Protein AF-A0A5C8AZF9-F1 (afdb_monomer)

Solvent-accessible surface area (backbone atoms only — not comparable to full-atom values): 5400 Å² total; per-residue (Å²): 137,87,86,82,79,86,84,85,82,82,84,84,80,83,83,78,76,76,81,72,80,74,76,78,80,89,74,68,83,45,78,60,70,45,58,22,80,73,44,76,45,80,46,98,83,54,24,35,42,39,33,30,29,38,93,54,24,42,37,39,36,34,24,42,65,87,68,46,78,78,42,77,52,76,48,55,63,76,70,76,80,118

Nearest PDB structures (foldseek):
  5n4e-assembly2_B  TM=7.505E-01  e=9.596E-01  Galerina marginata
  5n4c-assembly1_A  TM=7.464E-01  e=1.142E+00  Galerina marginata
  5n4e-assembly1_A  TM=7.526E-01  e=1.360E+00  Galerina marginata
  5n4d-assembly1_A  TM=7.623E-01  e=1.528E+00  Galerina marginata
  2f0c-assembly1_C  TM=3.574E-01  e=3.449E+00  Lactococcus phage TP901-1

Foldseek 3Di:
DDDDDDDDDDDDDDPPPPPDPDPDPPPDADDDQFAGFPDWDADPQQKIWTWGGHDFKTKTFIAHNVRHTPDIDIGGNVVVPD

Secondary structure (DSSP, 8-state):
-PPPPPPP----------------STT---SSGGG-EEEEEE-TTS-EEEEEE-SSEEEEEEE-TTS-EEEEEEEEGGGGG-

pLDDT: mean 76.11, std 15.94, range [43.06, 97.19]

Sequence (82 aa):
MRKILPVVIGLSLANISYGQEMPSVFNKSLAGDDNQLKKIESLANGELIVIGGGASKSYFARLNADGKIIFEKKNDKDAAIS

Structure (mmCIF, N/CA/C/O backbone):
data_AF-A0A5C8AZF9-F1
#
_entry.id   AF-A0A5C8AZF9-F1
#
loop_
_atom_site.group_PDB
_atom_site.id
_atom_site.type_symbol
_atom_site.label_atom_id
_atom_site.label_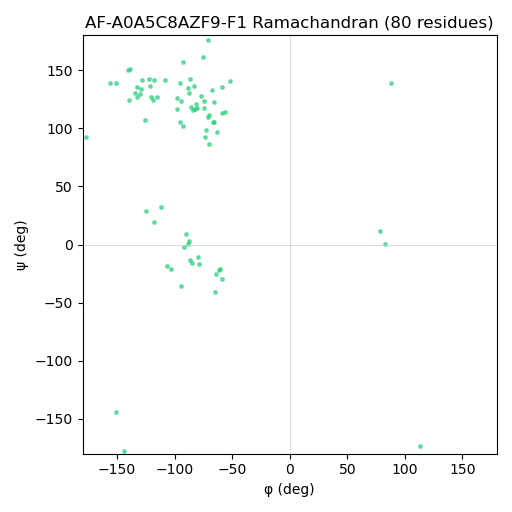alt_id
_atom_site.label_comp_id
_atom_site.label_asym_id
_atom_site.label_entity_id
_atom_site.label_seq_id
_atom_site.pdbx_PDB_ins_code
_atom_si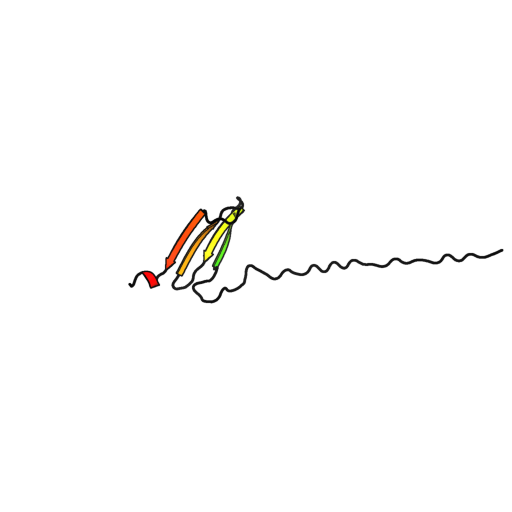te.Cartn_x
_atom_site.Cartn_y
_atom_site.Cartn_z
_atom_site.occupancy
_atom_site.B_iso_or_equiv
_atom_site.auth_seq_id
_atom_site.auth_comp_id
_atom_site.auth_asym_id
_atom_site.auth_atom_id
_atom_site.pdbx_PDB_model_num
ATOM 1 N N . MET A 1 1 ? 6.599 -41.824 69.648 1.00 51.53 1 MET A N 1
ATOM 2 C CA . MET A 1 1 ? 6.386 -40.504 69.011 1.00 51.53 1 MET A CA 1
ATOM 3 C C . MET A 1 1 ? 6.812 -40.610 6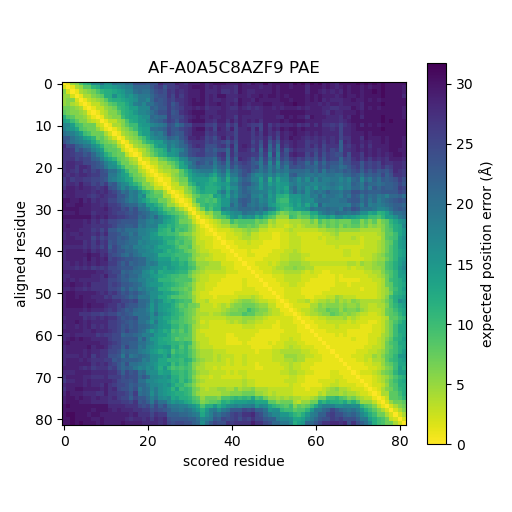7.551 1.00 51.53 1 MET A C 1
ATOM 5 O O . MET A 1 1 ? 7.958 -40.968 67.312 1.00 51.53 1 MET A O 1
ATOM 9 N N . ARG A 1 2 ? 5.910 -40.408 66.581 1.00 47.97 2 ARG A N 1
ATOM 10 C CA . ARG A 1 2 ? 6.243 -40.456 65.142 1.00 47.97 2 ARG A CA 1
ATOM 11 C C . ARG A 1 2 ? 6.549 -39.035 64.660 1.00 47.97 2 ARG A C 1
ATOM 13 O O . ARG A 1 2 ? 5.724 -38.151 64.855 1.00 47.97 2 ARG A O 1
ATOM 20 N N . LYS A 1 3 ? 7.735 -38.812 64.086 1.00 56.62 3 LYS A N 1
ATOM 21 C CA . LYS A 1 3 ? 8.136 -37.522 63.501 1.00 56.62 3 LYS A CA 1
ATOM 22 C C . LYS A 1 3 ? 7.631 -37.476 62.060 1.00 56.62 3 LYS A C 1
ATOM 24 O O . LYS A 1 3 ? 8.009 -38.330 61.264 1.00 56.62 3 LYS A O 1
ATOM 29 N N . ILE A 1 4 ? 6.758 -36.524 61.751 1.00 67.12 4 ILE A N 1
ATOM 30 C CA . ILE A 1 4 ? 6.220 -36.313 60.404 1.00 67.12 4 ILE A CA 1
ATOM 31 C C . ILE A 1 4 ? 7.047 -35.190 59.776 1.00 67.12 4 ILE A C 1
ATOM 33 O O . ILE A 1 4 ? 7.080 -34.084 60.310 1.00 67.12 4 ILE A O 1
ATOM 37 N N . LEU A 1 5 ? 7.763 -35.491 58.692 1.00 62.38 5 LEU A N 1
ATOM 38 C CA . LEU A 1 5 ? 8.508 -34.496 57.919 1.00 62.38 5 LEU A CA 1
ATOM 39 C C . LEU A 1 5 ? 7.574 -33.884 56.861 1.00 62.38 5 LEU A C 1
ATOM 41 O O . LEU A 1 5 ? 6.931 -34.649 56.140 1.00 62.38 5 LEU A O 1
ATOM 45 N N . PRO A 1 6 ? 7.489 -32.550 56.724 1.00 64.19 6 PRO A N 1
ATOM 46 C CA . PRO A 1 6 ? 6.720 -31.947 55.647 1.00 64.19 6 PRO A CA 1
ATOM 47 C C . PRO A 1 6 ? 7.503 -32.030 54.331 1.00 64.19 6 PRO A C 1
ATOM 49 O O . PRO A 1 6 ? 8.660 -31.618 54.247 1.00 64.19 6 PRO A O 1
ATOM 52 N N . VAL A 1 7 ? 6.859 -32.568 53.296 1.00 66.69 7 VAL A N 1
ATOM 53 C CA . VAL A 1 7 ? 7.356 -32.546 51.915 1.00 66.69 7 VAL A CA 1
ATOM 54 C C . VAL A 1 7 ? 7.006 -31.189 51.310 1.00 66.69 7 VAL A C 1
ATOM 56 O O . VAL A 1 7 ? 5.837 -30.811 51.258 1.00 66.69 7 VAL A O 1
ATOM 59 N N . VAL A 1 8 ? 8.020 -30.447 50.865 1.00 62.84 8 VAL A N 1
ATOM 60 C CA . VAL A 1 8 ? 7.846 -29.171 50.161 1.00 62.84 8 VAL A CA 1
ATOM 61 C C . VAL A 1 8 ? 7.552 -29.463 48.692 1.00 62.84 8 VAL A C 1
ATOM 63 O O . VAL A 1 8 ? 8.391 -30.023 47.990 1.00 62.84 8 VAL A O 1
ATOM 66 N N . ILE A 1 9 ? 6.365 -29.077 48.227 1.00 66.12 9 ILE A N 1
ATOM 67 C CA . ILE A 1 9 ? 5.980 -29.153 46.815 1.00 66.12 9 ILE A CA 1
ATOM 68 C C . ILE A 1 9 ? 6.258 -27.783 46.194 1.00 66.12 9 ILE A C 1
ATOM 70 O O . ILE A 1 9 ? 5.544 -26.817 46.455 1.00 66.12 9 ILE A O 1
ATOM 74 N N . GLY A 1 10 ? 7.322 -27.691 45.398 1.00 61.44 10 GLY A N 1
ATOM 75 C CA . GLY A 1 10 ? 7.602 -26.519 44.572 1.00 61.44 10 GLY A CA 1
ATOM 76 C C . GLY A 1 10 ? 6.830 -26.608 43.260 1.00 61.44 10 GLY A C 1
ATOM 77 O O . GLY A 1 10 ? 7.093 -27.502 42.459 1.00 61.44 10 GLY A O 1
ATOM 78 N N . LEU A 1 11 ? 5.892 -25.688 43.033 1.00 57.62 11 LEU A N 1
ATOM 79 C CA . LEU A 1 11 ? 5.216 -25.542 41.747 1.00 57.62 11 LEU A CA 1
ATOM 80 C C . LEU A 1 11 ? 5.985 -24.508 40.912 1.00 57.62 11 LEU A C 1
ATOM 82 O O . LEU A 1 11 ? 5.895 -23.307 41.159 1.00 57.62 11 LEU A O 1
ATOM 86 N N . SER A 1 12 ? 6.789 -24.975 39.957 1.00 65.62 12 SER A N 1
ATOM 87 C CA . SER A 1 12 ? 7.358 -24.128 38.909 1.00 65.62 12 SER A CA 1
ATOM 88 C C . SER A 1 12 ? 6.370 -24.026 37.750 1.00 65.62 12 SER A C 1
ATOM 90 O O . SER A 1 12 ? 5.707 -25.006 37.435 1.00 65.62 12 SER A O 1
ATOM 92 N N . LEU A 1 13 ? 6.282 -22.845 37.132 1.00 58.81 13 LEU A N 1
ATOM 93 C CA . LEU A 1 13 ? 6.011 -22.617 35.705 1.00 58.81 13 LEU A CA 1
ATOM 94 C C . LEU A 1 13 ? 6.078 -21.100 35.477 1.00 58.81 13 LEU A C 1
ATOM 96 O O . LEU A 1 13 ? 5.110 -20.369 35.676 1.00 58.81 13 LEU A O 1
ATOM 100 N N . ALA A 1 14 ? 7.261 -20.610 35.103 1.00 60.28 14 ALA A N 1
ATOM 101 C CA . ALA A 1 14 ? 7.389 -19.269 34.555 1.00 60.28 14 ALA A CA 1
ATOM 102 C C . ALA A 1 14 ? 6.770 -19.292 33.154 1.00 60.28 14 ALA A C 1
ATOM 104 O O . ALA A 1 14 ? 7.321 -19.905 32.240 1.00 60.28 14 ALA A O 1
ATOM 105 N N . ASN A 1 15 ? 5.618 -18.645 32.982 1.00 59.62 15 ASN A N 1
ATOM 106 C CA . ASN A 1 15 ? 5.085 -18.362 31.656 1.00 59.62 15 ASN A CA 1
ATOM 107 C C . ASN A 1 15 ? 5.977 -17.294 31.015 1.00 59.62 15 ASN A C 1
ATOM 109 O O . ASN A 1 15 ? 5.724 -16.097 31.147 1.00 59.62 15 ASN A O 1
ATOM 113 N N . ILE A 1 16 ? 7.060 -17.718 30.363 1.00 60.62 16 ILE A N 1
ATOM 114 C CA . ILE A 1 16 ? 7.838 -16.842 29.490 1.00 60.62 16 ILE A CA 1
ATOM 115 C C . ILE A 1 16 ? 6.990 -16.655 28.236 1.00 60.62 16 ILE A C 1
ATOM 117 O O . ILE A 1 16 ? 6.998 -17.477 27.322 1.00 60.62 16 ILE A O 1
ATOM 121 N N . SER A 1 17 ? 6.183 -15.598 28.233 1.00 57.53 17 SER A N 1
ATOM 122 C CA . SER A 1 17 ? 5.451 -15.184 27.045 1.00 57.53 17 SER A CA 1
ATOM 123 C C . SER A 1 17 ? 6.461 -14.579 26.077 1.00 57.53 17 SER A C 1
ATOM 125 O O . SER A 1 17 ? 6.872 -13.430 26.228 1.00 57.53 17 SER A O 1
ATOM 127 N N . TYR A 1 18 ? 6.902 -15.368 25.101 1.00 59.97 18 TYR A N 1
ATOM 128 C CA . TYR A 1 18 ? 7.664 -14.855 23.972 1.00 59.97 18 TYR A CA 1
ATOM 129 C C . TYR A 1 18 ? 6.730 -13.958 23.160 1.00 59.97 18 TYR A C 1
ATOM 131 O O . TYR A 1 18 ? 5.827 -14.441 22.478 1.00 59.97 18 TYR A O 1
ATOM 139 N N . GLY A 1 19 ? 6.909 -12.641 23.266 1.00 60.19 19 GLY A N 1
ATOM 140 C CA . GLY A 1 19 ? 6.332 -11.708 22.308 1.00 60.19 19 GLY A CA 1
ATOM 141 C C . GLY A 1 19 ? 6.963 -11.998 20.955 1.00 60.19 19 GLY A C 1
ATOM 142 O O . GLY A 1 19 ? 8.090 -11.589 20.700 1.00 60.19 19 GLY A O 1
ATOM 143 N N . GLN A 1 20 ? 6.283 -12.784 20.126 1.00 63.12 20 GLN A N 1
ATOM 144 C CA . GLN A 1 20 ? 6.746 -13.061 18.778 1.00 63.12 20 GLN A CA 1
ATOM 145 C C . GLN A 1 20 ? 6.584 -11.763 17.979 1.00 63.12 20 GLN A C 1
ATOM 147 O O . GLN A 1 20 ? 5.460 -11.310 17.763 1.00 63.12 20 GLN A O 1
ATOM 152 N N . GLU A 1 21 ? 7.696 -11.127 17.599 1.00 66.94 21 GLU A N 1
ATOM 153 C CA . GLU A 1 21 ? 7.658 -9.949 16.732 1.00 66.94 21 GLU A CA 1
ATOM 154 C C . GLU A 1 21 ? 6.918 -10.331 15.448 1.00 66.94 21 GLU A C 1
ATOM 156 O O . GLU A 1 21 ? 7.349 -11.212 14.697 1.00 66.94 21 GLU A O 1
ATOM 161 N N . MET A 1 22 ? 5.751 -9.724 15.218 1.00 63.56 22 MET A N 1
ATOM 162 C CA . MET A 1 22 ? 5.026 -9.985 13.984 1.00 63.56 22 MET A CA 1
ATOM 163 C C . MET A 1 22 ? 5.827 -9.399 12.817 1.00 63.56 22 MET A C 1
ATOM 165 O O . MET A 1 22 ? 6.249 -8.242 12.890 1.00 63.56 22 MET A O 1
ATOM 169 N N . PRO A 1 23 ? 6.026 -10.155 11.725 1.00 69.88 23 PRO A N 1
ATOM 170 C CA . PRO A 1 23 ? 6.755 -9.658 10.569 1.00 69.88 23 PRO A CA 1
ATOM 171 C C . PRO A 1 23 ? 6.081 -8.400 10.009 1.00 69.88 23 PRO A C 1
ATOM 173 O O . PRO A 1 23 ? 4.859 -8.353 9.858 1.00 69.88 23 PRO A O 1
ATOM 176 N N . SER A 1 24 ? 6.884 -7.382 9.676 1.00 67.94 24 SER A N 1
ATOM 177 C CA . SER A 1 24 ? 6.383 -6.140 9.080 1.00 67.94 24 SER A CA 1
ATOM 178 C C . SER A 1 24 ? 5.644 -6.437 7.773 1.00 67.94 24 SER A C 1
ATOM 180 O O . SER A 1 24 ? 6.231 -6.874 6.781 1.00 67.94 24 SER A O 1
ATOM 182 N N . VAL A 1 25 ? 4.331 -6.207 7.778 1.00 66.44 25 VAL A N 1
ATOM 183 C CA . VAL A 1 25 ? 3.459 -6.368 6.604 1.00 66.44 25 VAL A CA 1
ATOM 184 C C . VAL A 1 25 ? 3.434 -5.126 5.712 1.00 66.44 25 VAL A C 1
ATOM 186 O O . VAL A 1 25 ? 3.048 -5.225 4.552 1.00 66.44 25 VAL A O 1
ATOM 189 N N . PHE A 1 26 ? 3.899 -3.978 6.211 1.00 58.25 26 PHE A N 1
ATOM 190 C CA . PHE A 1 26 ? 3.798 -2.688 5.519 1.00 58.25 26 PHE A CA 1
ATOM 191 C C . PHE A 1 26 ? 5.007 -2.331 4.644 1.00 58.25 26 PHE A C 1
ATOM 193 O O . PHE A 1 26 ? 4.978 -1.301 3.982 1.00 58.25 26 PHE A O 1
ATOM 200 N N . ASN A 1 27 ? 6.050 -3.168 4.599 1.00 53.28 27 ASN A N 1
ATOM 201 C CA . ASN A 1 27 ? 7.287 -2.860 3.868 1.00 53.28 27 ASN A CA 1
ATOM 202 C C . ASN A 1 27 ? 7.686 -3.933 2.842 1.00 53.28 27 ASN A C 1
ATOM 204 O O . ASN A 1 27 ? 8.866 -4.144 2.563 1.00 53.28 27 ASN A O 1
ATOM 208 N N . LYS A 1 28 ? 6.703 -4.654 2.291 1.00 58.19 28 LYS A N 1
ATOM 209 C CA . LYS A 1 28 ? 6.951 -5.580 1.183 1.00 58.19 28 LYS A CA 1
ATOM 210 C C . LYS A 1 28 ? 7.010 -4.795 -0.123 1.00 58.19 28 LYS A C 1
ATOM 212 O O . LYS A 1 28 ? 6.017 -4.202 -0.532 1.00 58.19 28 LYS A O 1
ATOM 217 N N . SER A 1 29 ? 8.167 -4.820 -0.782 1.00 58.84 29 SER A N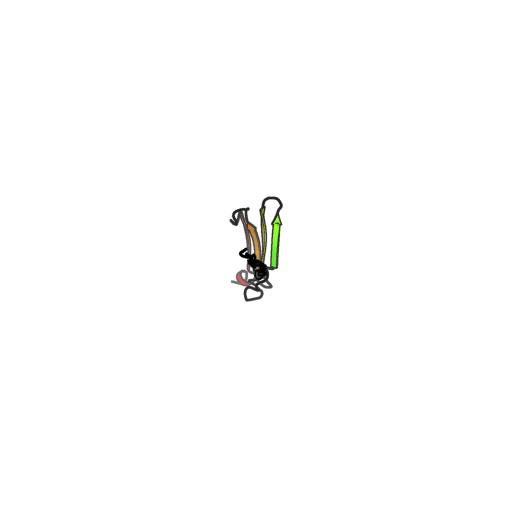 1
ATOM 218 C CA . SER A 1 29 ? 8.297 -4.323 -2.151 1.00 58.84 29 SER A CA 1
ATOM 219 C C . SER A 1 29 ? 7.476 -5.230 -3.070 1.00 58.84 29 SER A C 1
ATOM 221 O O . SER A 1 29 ? 7.824 -6.392 -3.289 1.00 58.84 29 SER A O 1
ATOM 223 N N . LEU A 1 30 ? 6.326 -4.737 -3.527 1.00 61.72 30 LEU A N 1
ATOM 224 C CA . LEU A 1 30 ? 5.528 -5.389 -4.559 1.00 61.72 30 LEU A CA 1
ATOM 225 C C . LEU A 1 30 ? 6.265 -5.152 -5.887 1.00 61.72 30 LEU A C 1
ATOM 227 O O . LEU A 1 30 ? 6.629 -4.022 -6.198 1.00 61.72 30 LEU A O 1
ATOM 231 N N . ALA A 1 31 ? 6.596 -6.230 -6.596 1.00 57.41 31 ALA A N 1
ATOM 232 C CA . ALA A 1 31 ? 7.557 -6.237 -7.698 1.00 57.41 31 ALA A CA 1
ATOM 233 C C . ALA A 1 31 ? 7.303 -5.174 -8.794 1.00 57.41 31 ALA A C 1
ATOM 235 O O . ALA A 1 31 ? 6.168 -4.969 -9.226 1.00 57.41 31 ALA A O 1
ATOM 236 N N . GLY A 1 32 ? 8.399 -4.587 -9.298 1.00 62.75 32 GLY A N 1
ATOM 237 C CA . GLY A 1 32 ? 8.433 -3.598 -10.385 1.00 62.75 32 GLY A CA 1
ATOM 238 C C . GLY A 1 32 ? 8.272 -2.156 -9.895 1.00 62.75 32 GLY A C 1
ATOM 239 O O . GLY A 1 32 ? 7.461 -1.893 -9.014 1.00 62.75 32 GLY A O 1
ATOM 240 N N . ASP A 1 33 ? 9.036 -1.213 -10.453 1.00 69.31 33 ASP A N 1
ATOM 241 C CA . ASP A 1 33 ? 9.056 0.187 -9.988 1.00 69.31 33 ASP A CA 1
ATOM 242 C C . ASP A 1 33 ? 7.686 0.877 -10.039 1.00 69.31 33 ASP A C 1
ATOM 244 O O . ASP A 1 33 ? 7.393 1.719 -9.189 1.00 69.31 33 ASP A O 1
ATOM 248 N N . ASP A 1 34 ? 6.829 0.472 -10.978 1.00 74.44 34 ASP A N 1
ATOM 249 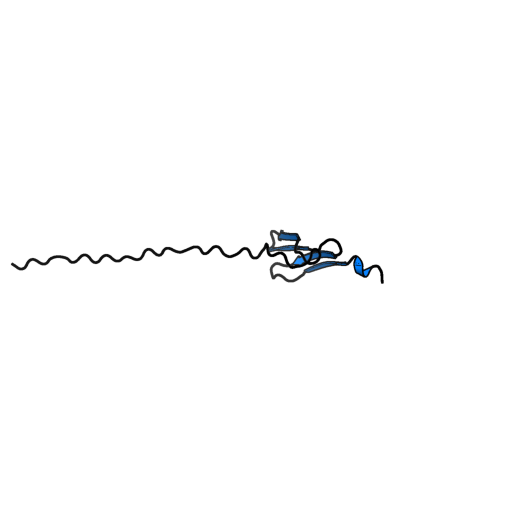C CA . ASP A 1 34 ? 5.518 1.079 -11.227 1.00 74.44 34 ASP A CA 1
ATOM 250 C C . ASP A 1 34 ? 4.365 0.529 -10.383 1.00 74.44 34 ASP A C 1
ATOM 252 O O . ASP A 1 34 ? 3.315 1.165 -10.314 1.00 74.44 34 ASP A O 1
ATOM 256 N N . ASN A 1 35 ? 4.546 -0.607 -9.706 1.00 76.44 35 ASN A N 1
ATOM 257 C CA . ASN A 1 35 ? 3.498 -1.250 -8.901 1.00 76.44 35 ASN A CA 1
ATOM 258 C C . ASN A 1 35 ? 3.809 -1.198 -7.399 1.00 76.44 35 ASN A C 1
ATOM 260 O O . ASN A 1 35 ? 3.442 -2.094 -6.638 1.00 76.44 35 ASN A O 1
ATOM 264 N N . GLN A 1 36 ? 4.485 -0.136 -6.960 1.00 80.44 36 GLN A N 1
ATOM 265 C CA . GLN A 1 36 ? 4.863 0.046 -5.562 1.00 80.44 36 GLN A CA 1
ATOM 266 C C . GLN A 1 36 ? 3.855 0.912 -4.813 1.00 80.44 36 GLN A C 1
ATOM 268 O O . GLN A 1 36 ? 3.419 1.960 -5.293 1.00 80.44 36 GLN A O 1
ATOM 273 N N . LEU A 1 37 ? 3.551 0.512 -3.581 1.00 85.12 37 LEU A N 1
ATOM 274 C CA . LEU A 1 37 ? 2.982 1.414 -2.588 1.00 85.12 37 LEU A CA 1
ATOM 275 C C . LEU A 1 37 ? 4.102 2.335 -2.105 1.00 85.12 37 LEU A C 1
ATOM 277 O O . LEU A 1 37 ? 5.105 1.873 -1.569 1.00 85.12 37 LEU A O 1
ATOM 281 N N . LYS A 1 38 ? 3.950 3.638 -2.332 1.00 85.56 38 LYS A N 1
ATOM 282 C CA . LYS A 1 38 ? 4.951 4.643 -1.953 1.00 85.56 38 LYS A CA 1
ATOM 283 C C . LYS A 1 38 ? 4.651 5.247 -0.593 1.00 85.56 38 LYS A C 1
ATOM 285 O O . LYS A 1 38 ? 5.575 5.573 0.146 1.00 85.56 38 LYS A O 1
ATOM 290 N N . LYS A 1 39 ? 3.370 5.430 -0.274 1.00 86.94 39 LYS A N 1
ATOM 291 C CA . LYS A 1 39 ? 2.951 6.062 0.971 1.00 86.94 39 LYS A CA 1
ATOM 292 C C . LYS A 1 39 ? 1.544 5.633 1.365 1.00 86.94 39 LYS A C 1
ATOM 294 O O . LYS A 1 39 ? 0.655 5.560 0.519 1.00 86.94 39 LYS A O 1
ATOM 299 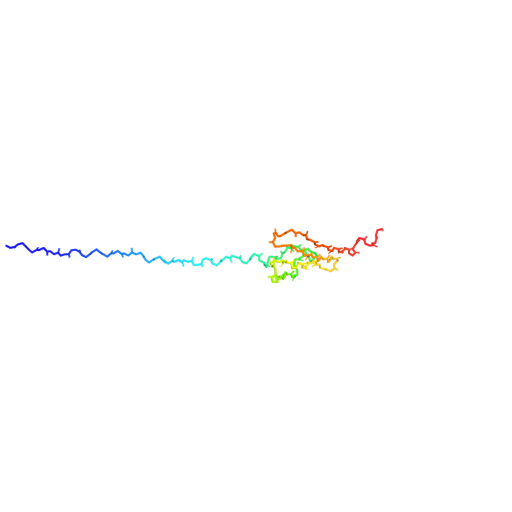N N . ILE A 1 40 ? 1.354 5.391 2.655 1.00 90.50 40 ILE A N 1
ATOM 300 C CA . ILE A 1 40 ? 0.047 5.178 3.275 1.00 90.50 40 ILE A CA 1
ATOM 301 C C . ILE A 1 40 ? -0.020 6.101 4.488 1.00 90.50 40 ILE A C 1
ATOM 303 O O . ILE A 1 40 ? 0.913 6.119 5.285 1.00 90.50 40 ILE A O 1
ATOM 307 N N . GLU A 1 41 ? -1.093 6.875 4.608 1.00 91.88 41 GLU A N 1
ATOM 308 C CA . GLU A 1 41 ? -1.325 7.780 5.738 1.00 91.88 41 GLU A CA 1
ATOM 309 C C . GLU A 1 41 ? -2.715 7.555 6.317 1.00 91.88 41 GLU A C 1
ATOM 311 O O . GLU A 1 41 ? -3.698 7.494 5.574 1.00 91.88 41 GLU A O 1
ATOM 316 N N . SER A 1 42 ? -2.800 7.469 7.642 1.00 93.94 42 SER A N 1
ATOM 317 C CA . SER A 1 42 ? -4.071 7.410 8.361 1.00 93.94 42 SER A CA 1
ATOM 318 C C . SER A 1 42 ? -4.582 8.807 8.693 1.00 93.94 42 SER A C 1
ATOM 320 O O . SER A 1 42 ? -3.841 9.645 9.210 1.00 93.94 42 SER A O 1
ATOM 322 N N . LEU A 1 43 ? -5.868 9.038 8.463 1.00 92.19 43 LEU A N 1
ATOM 323 C CA . LEU A 1 43 ? -6.580 10.243 8.877 1.00 92.19 43 LEU A CA 1
ATOM 324 C C . LEU A 1 43 ? -7.234 10.030 10.251 1.00 92.19 43 LEU A C 1
ATOM 326 O O . LEU A 1 43 ? -7.529 8.907 10.656 1.00 92.19 43 LEU A O 1
ATOM 330 N N . ALA A 1 44 ? -7.512 11.123 10.968 1.00 93.69 44 ALA A N 1
ATOM 331 C CA . ALA A 1 44 ? -8.093 11.076 12.317 1.00 93.69 44 ALA A CA 1
ATOM 332 C C . ALA A 1 44 ? -9.480 10.399 12.383 1.00 93.69 44 ALA A C 1
ATOM 334 O O . ALA A 1 44 ? -9.900 9.946 13.442 1.00 93.69 44 ALA A O 1
ATOM 335 N N . ASN A 1 45 ? -10.187 10.324 11.257 1.00 93.06 45 ASN A N 1
ATOM 336 C CA . ASN A 1 45 ? -11.489 9.669 11.110 1.00 93.06 45 ASN A CA 1
ATOM 337 C C . ASN A 1 45 ? -11.389 8.178 10.721 1.00 93.06 45 ASN A C 1
ATOM 339 O O . ASN A 1 45 ? -12.405 7.574 10.389 1.00 93.06 45 ASN A O 1
ATOM 343 N N . GLY A 1 46 ? -10.187 7.593 10.732 1.00 91.69 46 GLY A N 1
ATOM 344 C CA . GLY A 1 46 ? -9.955 6.187 10.386 1.00 91.69 46 GLY A CA 1
ATOM 345 C C . GLY A 1 46 ? -9.832 5.911 8.887 1.00 91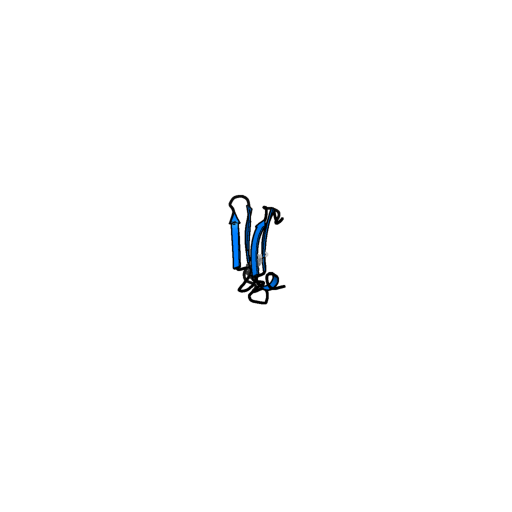.6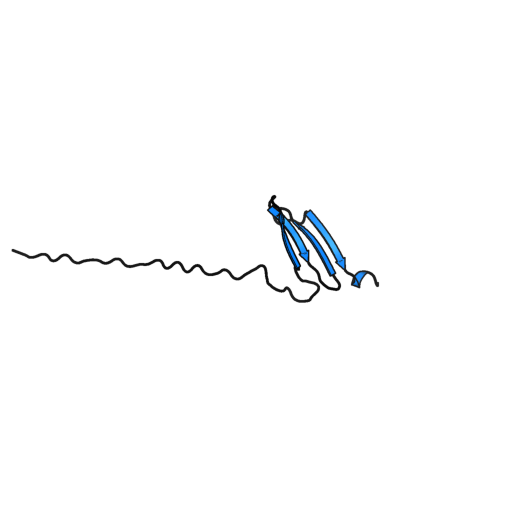9 46 GLY A C 1
ATOM 346 O O . GLY A 1 46 ? -9.632 4.769 8.490 1.00 91.69 46 GLY A O 1
ATOM 347 N N . GLU A 1 47 ? -9.931 6.934 8.043 1.00 96.25 47 GLU A N 1
ATOM 348 C CA . GLU A 1 47 ? -9.704 6.791 6.608 1.00 96.25 47 GLU A CA 1
ATOM 349 C C . GLU A 1 47 ? -8.216 6.664 6.272 1.00 96.25 47 GLU A C 1
ATOM 351 O O . GLU A 1 47 ? -7.343 7.065 7.047 1.00 96.25 47 GLU A O 1
ATOM 356 N N . LEU A 1 48 ? -7.929 6.160 5.072 1.00 95.81 48 LEU A N 1
ATOM 357 C CA . LEU A 1 48 ? -6.566 6.001 4.574 1.00 95.81 48 LEU A CA 1
ATOM 358 C C . LEU A 1 48 ? -6.361 6.777 3.277 1.00 95.81 48 LEU A C 1
ATOM 360 O O . LEU A 1 48 ? -7.176 6.695 2.359 1.00 95.81 48 LEU A O 1
ATOM 364 N N . ILE A 1 49 ? -5.232 7.473 3.177 1.00 94.56 49 ILE A N 1
ATOM 365 C CA . ILE A 1 49 ? -4.696 7.980 1.913 1.00 94.56 49 ILE A CA 1
ATOM 366 C C . ILE A 1 49 ? -3.628 7.002 1.444 1.00 94.56 49 ILE A C 1
ATOM 368 O O . ILE A 1 49 ? -2.685 6.706 2.175 1.00 94.56 49 ILE A O 1
ATOM 372 N N . VAL A 1 50 ? -3.764 6.526 0.211 1.00 93.31 50 VAL A N 1
ATOM 373 C CA . VAL A 1 50 ? -2.841 5.586 -0.422 1.00 93.31 50 VAL A CA 1
ATOM 374 C C . VAL A 1 50 ? -2.245 6.249 -1.652 1.00 93.31 50 VAL A C 1
ATOM 376 O O . VAL A 1 50 ? -2.964 6.683 -2.551 1.00 93.31 50 VAL A O 1
ATOM 379 N N . ILE A 1 51 ? -0.919 6.308 -1.695 1.00 90.50 51 ILE A N 1
ATOM 380 C CA . ILE A 1 51 ? -0.152 6.801 -2.832 1.00 90.50 51 ILE A CA 1
ATOM 381 C C . ILE A 1 51 ? 0.755 5.673 -3.295 1.00 90.50 51 ILE A C 1
ATOM 383 O O . ILE A 1 51 ? 1.526 5.104 -2.517 1.00 90.50 51 ILE A O 1
ATOM 387 N N . GLY A 1 52 ? 0.672 5.359 -4.577 1.00 88.00 52 GLY A N 1
ATOM 388 C CA . GLY A 1 52 ? 1.495 4.348 -5.216 1.00 88.00 52 GLY A CA 1
ATOM 389 C C . GLY A 1 52 ? 1.863 4.739 -6.637 1.00 88.00 52 GLY A C 1
ATOM 390 O O . GLY A 1 52 ? 1.513 5.820 -7.119 1.00 88.00 52 GLY A O 1
ATOM 391 N N . GLY A 1 53 ? 2.576 3.844 -7.302 1.00 83.62 53 GLY A N 1
ATOM 392 C CA . GLY A 1 53 ? 3.081 4.052 -8.652 1.00 83.62 53 GLY A CA 1
ATOM 393 C C . GLY A 1 53 ? 4.604 4.144 -8.718 1.00 83.62 53 GLY A C 1
ATOM 394 O O . GLY A 1 53 ? 5.301 3.957 -7.717 1.00 83.62 53 GLY A O 1
ATOM 395 N N . GLY A 1 54 ? 5.100 4.469 -9.907 1.00 81.88 54 GLY A N 1
ATOM 396 C CA . GLY A 1 54 ? 6.513 4.585 -10.253 1.00 81.88 54 GLY A CA 1
ATOM 397 C C . GLY A 1 54 ? 6.768 5.594 -11.370 1.00 81.88 54 GLY A C 1
ATOM 398 O O . GLY A 1 54 ? 6.142 6.653 -11.428 1.00 81.88 54 GLY A O 1
ATOM 399 N N . ALA A 1 55 ? 7.742 5.302 -12.228 1.00 81.69 55 ALA A N 1
ATOM 400 C CA . ALA A 1 55 ? 8.177 6.196 -13.297 1.00 81.69 55 ALA A CA 1
ATOM 401 C C . ALA A 1 55 ? 7.077 6.438 -14.350 1.00 81.69 55 ALA A C 1
ATOM 403 O O . ALA A 1 55 ? 6.872 7.588 -14.778 1.00 81.69 55 ALA A O 1
ATOM 404 N N . SER A 1 56 ? 6.343 5.382 -14.712 1.00 84.00 56 SER A N 1
ATOM 405 C CA . SER A 1 56 ? 5.319 5.404 -15.764 1.00 84.00 56 SER A CA 1
ATOM 406 C C . SER A 1 56 ? 3.894 5.453 -15.220 1.00 84.00 56 SER A C 1
ATOM 408 O O . SER A 1 56 ? 2.995 5.928 -15.914 1.00 84.00 56 SER A O 1
ATOM 410 N N . LYS A 1 57 ? 3.673 5.046 -13.963 1.00 86.25 57 LYS A N 1
ATOM 411 C CA . LYS A 1 57 ? 2.330 4.983 -13.363 1.00 86.25 57 LYS A CA 1
ATOM 412 C C . LYS A 1 57 ? 2.222 5.824 -12.107 1.00 86.25 57 LYS A C 1
ATOM 414 O O . LYS A 1 57 ? 3.140 5.852 -11.298 1.00 86.25 57 LYS A O 1
ATOM 419 N N . SER A 1 58 ? 1.081 6.470 -11.899 1.00 88.44 58 SER A N 1
ATOM 420 C CA . SER A 1 58 ? 0.749 7.070 -10.608 1.00 88.44 58 SER A CA 1
ATOM 421 C C . SER A 1 58 ? -0.624 6.625 -10.137 1.00 88.44 58 SER A C 1
ATOM 423 O O . SER A 1 58 ? -1.565 6.481 -10.921 1.00 88.44 58 SER A O 1
ATOM 425 N N . TYR A 1 59 ? -0.721 6.395 -8.833 1.00 89.94 59 TYR A N 1
ATOM 426 C CA . TYR A 1 59 ? -1.941 5.975 -8.175 1.00 89.94 59 TYR A CA 1
ATOM 427 C C . TYR A 1 59 ? -2.153 6.792 -6.907 1.00 89.94 59 TYR A C 1
ATOM 429 O O . TYR A 1 59 ? -1.257 6.922 -6.071 1.00 89.94 59 TYR A O 1
ATOM 437 N N . PHE A 1 60 ? -3.354 7.336 -6.768 1.00 93.50 60 PHE A N 1
ATOM 438 C CA . PHE A 1 60 ? -3.812 8.018 -5.571 1.00 93.50 60 PHE A CA 1
ATOM 439 C C . PHE A 1 60 ? -5.204 7.503 -5.229 1.00 93.50 60 PHE A C 1
ATOM 441 O O . PHE A 1 60 ? -6.099 7.557 -6.072 1.00 93.50 60 PHE A O 1
ATOM 448 N N . ALA A 1 61 ? -5.408 7.055 -3.996 1.00 95.19 61 ALA A N 1
ATOM 449 C CA . ALA A 1 61 ? -6.720 6.655 -3.514 1.00 95.19 61 ALA A CA 1
ATOM 450 C C . ALA A 1 61 ? -6.970 7.122 -2.083 1.00 95.19 61 ALA A C 1
ATOM 452 O O . ALA A 1 61 ? -6.046 7.247 -1.279 1.00 95.19 61 ALA A O 1
ATOM 453 N N . ARG A 1 62 ? -8.245 7.349 -1.769 1.00 95.75 62 ARG A N 1
ATOM 454 C CA . ARG A 1 62 ? -8.742 7.517 -0.404 1.00 95.75 62 ARG A CA 1
ATOM 455 C C . ARG A 1 62 ? -9.691 6.369 -0.106 1.00 95.75 62 ARG A C 1
ATOM 457 O O . ARG A 1 62 ? -10.618 6.118 -0.880 1.00 95.75 62 ARG A O 1
ATOM 464 N N . LEU A 1 63 ? -9.445 5.674 0.994 1.00 97.19 63 LEU A N 1
ATOM 465 C CA . LEU A 1 63 ? -10.276 4.584 1.481 1.00 97.19 63 LEU A CA 1
ATOM 466 C C . LEU A 1 63 ? -11.013 5.056 2.734 1.00 97.19 63 LEU A C 1
ATOM 468 O O . LEU A 1 63 ? -10.437 5.772 3.553 1.00 97.19 63 LEU A O 1
ATOM 472 N N . ASN A 1 64 ? -12.274 4.659 2.884 1.00 96.81 64 ASN A N 1
ATOM 473 C CA . ASN A 1 64 ? -13.010 4.872 4.124 1.00 96.81 64 ASN A CA 1
ATOM 474 C C . ASN A 1 64 ? -12.483 3.960 5.256 1.00 96.81 64 ASN A C 1
ATOM 476 O O . ASN A 1 64 ? -11.627 3.107 5.024 1.00 96.81 64 ASN A O 1
ATOM 480 N N . ALA A 1 65 ? -13.021 4.111 6.471 1.00 94.56 65 ALA A N 1
ATOM 481 C CA . ALA A 1 65 ? -12.616 3.315 7.637 1.00 94.56 65 ALA A CA 1
ATOM 482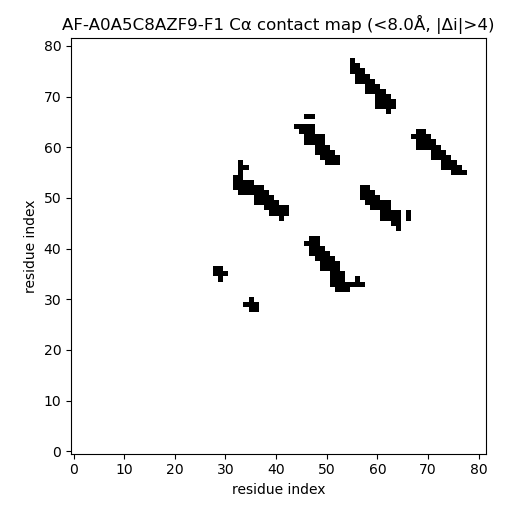 C C . ALA A 1 65 ? -12.846 1.795 7.486 1.00 94.56 65 ALA A C 1
ATOM 484 O O . ALA A 1 65 ? -12.169 1.005 8.136 1.00 94.56 65 ALA A O 1
ATOM 485 N N . ASP A 1 66 ? -13.744 1.379 6.588 1.00 95.06 66 ASP A N 1
ATOM 486 C CA . ASP A 1 66 ? -13.993 -0.034 6.265 1.00 95.06 66 ASP A CA 1
ATOM 487 C C . ASP A 1 66 ? -13.057 -0.567 5.162 1.00 95.06 66 ASP A C 1
ATOM 489 O O . ASP A 1 66 ? -13.215 -1.697 4.695 1.00 95.06 66 ASP A O 1
ATOM 493 N N . GLY A 1 67 ? -12.119 0.255 4.680 1.00 89.12 67 GLY A N 1
ATOM 494 C CA . GLY A 1 67 ? -11.191 -0.095 3.605 1.00 89.12 67 GLY A CA 1
ATOM 495 C C . GLY A 1 67 ? -11.786 -0.024 2.193 1.00 89.12 67 GLY A C 1
ATOM 496 O O . GLY A 1 67 ? -11.155 -0.487 1.242 1.00 89.12 67 GLY A O 1
ATOM 497 N N . LYS A 1 68 ? -12.978 0.555 2.010 1.00 95.94 68 LYS A N 1
ATOM 498 C CA . LYS A 1 68 ? -13.576 0.763 0.680 1.00 95.94 68 LYS A CA 1
ATOM 499 C C . LYS A 1 68 ? -13.030 2.028 0.034 1.00 95.94 68 LYS A C 1
ATOM 501 O O . LYS A 1 68 ? -12.975 3.075 0.672 1.00 95.94 68 LYS A O 1
ATOM 506 N N . ILE A 1 69 ? -12.699 1.957 -1.252 1.00 95.19 69 ILE A N 1
ATOM 507 C CA . ILE A 1 69 ? -12.273 3.122 -2.035 1.00 95.19 69 ILE A CA 1
ATOM 508 C C . ILE A 1 69 ? -13.451 4.097 -2.161 1.00 95.19 69 ILE A C 1
ATOM 510 O O . ILE A 1 69 ? -14.511 3.734 -2.667 1.00 95.19 69 ILE A O 1
ATOM 514 N N . ILE A 1 70 ? -13.252 5.334 -1.708 1.00 96.75 70 ILE A N 1
ATOM 515 C CA . ILE A 1 70 ? -14.213 6.441 -1.862 1.00 96.75 70 ILE A CA 1
ATOM 516 C C . ILE A 1 70 ? -13.758 7.464 -2.902 1.00 96.75 70 ILE A C 1
ATOM 518 O O . ILE A 1 70 ? -14.561 8.241 -3.411 1.00 96.75 70 ILE A O 1
ATOM 522 N N . PHE A 1 71 ? -12.468 7.458 -3.229 1.00 95.12 71 PHE A N 1
ATOM 523 C CA . PHE A 1 71 ? -11.899 8.238 -4.314 1.00 95.12 71 PHE A CA 1
ATOM 524 C C . PHE A 1 71 ? -10.679 7.515 -4.868 1.00 95.12 71 PHE A C 1
ATOM 526 O O . PHE A 1 71 ? -9.850 7.040 -4.091 1.00 95.12 71 PHE A O 1
ATOM 533 N N . GLU A 1 72 ? -10.532 7.502 -6.189 1.00 95.00 72 GLU A N 1
ATOM 534 C CA . GLU A 1 72 ? -9.302 7.077 -6.844 1.00 95.00 72 GLU A CA 1
ATOM 535 C C . GLU A 1 72 ? -8.966 7.948 -8.053 1.00 95.00 72 GLU A C 1
ATOM 537 O O . GLU A 1 72 ? -9.836 8.475 -8.751 1.00 95.00 72 GLU A O 1
ATOM 542 N N . LYS A 1 73 ? -7.667 8.069 -8.308 1.00 93.06 73 LYS A N 1
ATOM 543 C CA . LYS A 1 73 ? -7.106 8.620 -9.531 1.00 93.06 73 LYS A CA 1
ATOM 544 C C . LYS A 1 73 ? -5.896 7.790 -9.927 1.00 93.06 73 LYS A C 1
ATOM 546 O O . LYS A 1 73 ? -4.943 7.658 -9.161 1.00 93.06 73 LYS A O 1
ATOM 551 N N . LYS A 1 74 ? -5.931 7.280 -11.155 1.00 90.75 74 LYS A N 1
ATOM 552 C CA . LYS A 1 74 ? -4.827 6.562 -11.790 1.00 90.75 74 LYS A CA 1
ATOM 553 C C . LYS A 1 74 ? -4.369 7.309 -13.033 1.00 90.75 74 LYS A C 1
ATOM 555 O O . LYS A 1 74 ? -5.197 7.866 -13.752 1.00 90.75 74 LYS A O 1
ATOM 560 N N . ASN A 1 75 ? -3.066 7.325 -13.269 1.00 86.56 75 ASN A N 1
ATOM 561 C CA . ASN A 1 75 ? -2.490 7.802 -14.515 1.00 86.56 75 ASN A CA 1
ATOM 562 C C . ASN A 1 75 ? -1.464 6.788 -15.014 1.00 86.56 75 ASN A C 1
ATOM 564 O O . ASN A 1 75 ? -0.646 6.307 -14.229 1.00 86.56 75 ASN A O 1
ATOM 568 N N . ASP A 1 76 ? -1.516 6.492 -16.305 1.00 84.94 76 ASP A N 1
ATOM 569 C CA . ASP A 1 76 ? -0.585 5.601 -16.986 1.00 84.94 76 ASP A CA 1
ATOM 570 C C . ASP A 1 76 ? 0.001 6.380 -18.164 1.00 84.94 76 ASP A C 1
ATOM 572 O O . ASP A 1 76 ? -0.710 6.696 -19.121 1.00 84.94 76 ASP A O 1
ATOM 576 N N . LYS A 1 77 ? 1.271 6.781 -18.055 1.00 68.06 77 LYS A N 1
ATOM 577 C CA . LYS A 1 77 ? 1.933 7.591 -19.088 1.00 68.06 77 LYS A CA 1
ATOM 578 C C . LYS A 1 77 ? 2.055 6.835 -20.411 1.00 68.06 77 LYS A C 1
ATOM 580 O O . LYS A 1 77 ? 2.061 7.477 -21.458 1.00 68.06 77 LYS A O 1
ATOM 585 N N . ASP A 1 78 ? 2.077 5.505 -20.369 1.00 62.12 78 ASP A N 1
ATOM 586 C CA . ASP A 1 78 ? 2.225 4.670 -21.562 1.00 62.12 78 ASP A CA 1
ATOM 587 C C . ASP A 1 78 ? 0.906 4.547 -22.351 1.00 62.12 78 ASP A C 1
ATOM 589 O O . ASP A 1 78 ? 0.915 4.218 -23.534 1.00 62.12 78 ASP A O 1
ATOM 593 N N . ALA A 1 79 ? -0.239 4.879 -21.740 1.00 59.09 79 ALA A N 1
ATOM 594 C CA . ALA A 1 79 ? -1.548 4.850 -22.400 1.00 59.09 79 ALA A CA 1
ATOM 595 C C . ALA A 1 79 ? -1.824 6.080 -23.289 1.00 59.09 79 ALA A C 1
ATOM 597 O O . ALA A 1 79 ? -2.804 6.090 -24.030 1.00 59.09 79 ALA A O 1
ATOM 598 N N . ALA A 1 80 ? -0.988 7.122 -23.219 1.00 53.75 80 ALA A N 1
ATOM 599 C CA . ALA A 1 80 ? -1.186 8.379 -23.946 1.00 53.75 80 ALA A CA 1
ATOM 600 C C . ALA A 1 80 ? -0.583 8.391 -25.367 1.00 53.75 80 ALA A C 1
ATOM 602 O O . ALA A 1 80 ? -0.667 9.415 -26.042 1.00 53.75 80 ALA A O 1
ATOM 603 N N . ILE A 1 81 ? 0.039 7.291 -25.812 1.00 49.25 81 ILE A N 1
ATOM 604 C CA . ILE A 1 81 ? 0.766 7.206 -27.094 1.00 49.25 81 ILE A CA 1
ATOM 605 C C . ILE A 1 81 ? 0.159 6.176 -28.071 1.00 49.25 81 ILE A C 1
ATOM 607 O O . ILE A 1 81 ? 0.844 5.737 -28.993 1.00 49.25 81 ILE A O 1
ATOM 611 N N . SER A 1 82 ? -1.108 5.781 -27.885 1.00 43.06 82 SER A N 1
ATOM 612 C CA . SER A 1 82 ? -1.834 4.905 -28.825 1.00 43.06 82 SER A CA 1
ATOM 613 C C . SER A 1 82 ? -2.824 5.658 -29.701 1.00 43.06 82 SER A C 1
ATOM 615 O O . SER A 1 82 ? -3.395 6.666 -29.236 1.00 43.06 82 SER A O 1
#

Radius of gyration: 28.09 Å; Cα contacts (8 Å, |Δi|>4): 110; chains: 1; bounding box: 23×52×98 Å

Mean predicted aligned error: 15.11 Å